Protein AF-A0A8D8RAW3-F1 (afdb_monomer_lite)

Sequence (127 aa):
MDSLYEELQLVRECLELTVSDKNLGAINKWEKVINQFTKKQILNLFRIISFVLSIPSSNCFVERIFSQMSLKWTDIRNRSSVDLIRSELLIMFNFEFNCQEFYNYVKTNKEILRTVESTSKYSFKTK

Organism: NCBI:txid428564

pLDDT: mean 86.94, std 9.17, range [44.38, 94.94]

Radius of gyration: 22.25 Å; chains: 1; bounding box: 62×33×53 Å

Foldseek 3Di:
DCLQVQLCVVLVVLLVVLVPDPVDDPVVSVVSSCVVDDCVSNVVVCVVVVVVVVDDPDCVVVVVLVVQLVVCPDPVNVPDDPVNSVVVSCCVPPPPDDPVRVVVVCVPDPVNVCVVVDPPVPPVPPD

Secondary structure (DSSP, 8-state):
--HHHHHHHHHHHHHHHHHH-TTS-HHHHHHHHHTTS-TTTTHHHHHHHHHHHHS-SSTHHHHHHHHHHHHHS-GGGTT--HHHHHHHHHHHHH----HHHHHHHHHH-HHHHHHHH-GGG-GGG--

Structure (mmCIF, N/CA/C/O backbone):
data_AF-A0A8D8RAW3-F1
#
_entry.id   AF-A0A8D8RAW3-F1
#
loop_
_atom_site.group_PDB
_atom_sit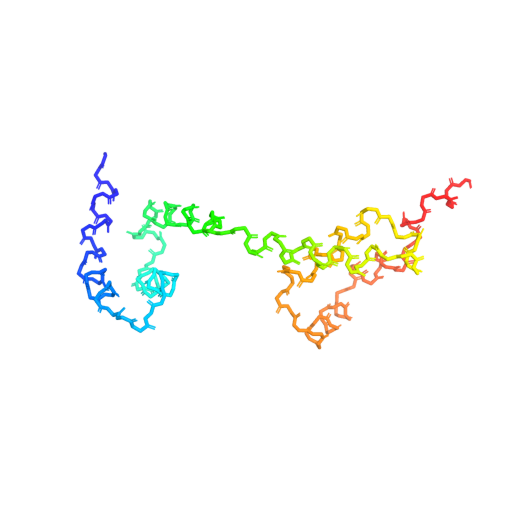e.id
_atom_site.type_symbol
_atom_site.label_atom_id
_atom_site.label_alt_id
_atom_site.label_comp_id
_atom_site.label_asym_id
_atom_site.label_entity_id
_atom_site.label_seq_id
_atom_site.pdbx_PDB_ins_code
_atom_site.Cartn_x
_atom_site.Cartn_y
_atom_site.Cartn_z
_atom_site.occupancy
_atom_site.B_iso_or_equiv
_atom_site.auth_seq_id
_atom_site.auth_comp_id
_atom_site.auth_asym_id
_atom_site.auth_atom_id
_atom_site.pdbx_PDB_model_num
ATOM 1 N N . MET A 1 1 ? -13.033 -16.929 22.405 1.00 52.56 1 MET A N 1
ATOM 2 C CA . MET A 1 1 ? -13.770 -16.763 21.131 1.00 52.56 1 MET A CA 1
ATOM 3 C C . MET A 1 1 ? -14.450 -15.388 21.083 1.00 52.56 1 MET A C 1
ATOM 5 O O . MET A 1 1 ? -14.965 -15.012 20.041 1.00 52.56 1 MET A O 1
ATOM 9 N N . ASP A 1 2 ? -14.354 -14.604 22.165 1.00 76.50 2 ASP A N 1
ATOM 10 C CA . ASP A 1 2 ? -15.144 -13.388 22.390 1.00 76.50 2 ASP A CA 1
ATOM 11 C C . ASP A 1 2 ? -14.507 -12.086 21.895 1.00 76.50 2 ASP A C 1
ATOM 13 O O . ASP A 1 2 ? -15.222 -11.122 21.653 1.00 76.50 2 ASP A O 1
ATOM 17 N N . SER A 1 3 ? -13.193 -12.046 21.644 1.00 87.88 3 SER A N 1
ATOM 18 C CA . SER A 1 3 ? -12.513 -10.787 21.302 1.00 87.88 3 SER A CA 1
ATOM 19 C C . SER A 1 3 ? -13.009 -10.164 19.994 1.00 87.88 3 SER A C 1
ATOM 21 O O . SER A 1 3 ? -13.200 -8.960 19.927 1.00 87.88 3 SER A O 1
ATOM 23 N N . LEU A 1 4 ? -13.275 -10.959 18.950 1.00 91.38 4 LEU A N 1
ATOM 24 C CA . LEU A 1 4 ? -13.825 -10.422 17.696 1.00 91.38 4 LEU A CA 1
ATOM 25 C C . LEU A 1 4 ? -15.271 -9.933 17.868 1.00 91.38 4 LEU A C 1
ATOM 27 O O . LEU A 1 4 ? -15.671 -8.963 17.233 1.00 91.38 4 LEU A O 1
ATOM 31 N N . TYR A 1 5 ? -16.055 -10.608 18.708 1.00 92.56 5 TYR A N 1
ATOM 32 C CA . TYR A 1 5 ? -17.434 -10.217 18.978 1.00 92.56 5 TYR A CA 1
ATOM 33 C C . TYR A 1 5 ? -17.493 -8.906 19.774 1.00 92.56 5 TYR A C 1
ATOM 35 O O . TYR A 1 5 ? -18.252 -8.009 19.419 1.00 92.56 5 TYR A O 1
ATOM 43 N N . GLU A 1 6 ? -16.638 -8.756 20.787 1.00 94.06 6 GLU A N 1
ATOM 44 C CA . GLU A 1 6 ? -16.460 -7.505 21.533 1.00 94.06 6 GLU A CA 1
ATOM 45 C C . GLU A 1 6 ? -16.010 -6.360 20.617 1.00 94.06 6 GLU A C 1
ATOM 47 O O . GLU A 1 6 ? -16.582 -5.271 20.659 1.00 94.06 6 GLU A O 1
ATOM 52 N N . GLU A 1 7 ? -15.039 -6.622 19.735 1.00 93.94 7 GLU A N 1
ATOM 53 C CA . GLU A 1 7 ? -14.596 -5.665 18.718 1.00 93.94 7 GLU A CA 1
ATOM 54 C C . GLU A 1 7 ? -15.752 -5.242 17.802 1.00 93.94 7 GLU A C 1
ATOM 56 O O . GLU A 1 7 ? -15.947 -4.052 17.572 1.00 93.94 7 GLU A O 1
ATOM 61 N N . LEU A 1 8 ? -16.555 -6.190 17.309 1.00 92.12 8 LEU A N 1
ATOM 62 C CA . LEU A 1 8 ? -17.720 -5.900 16.468 1.00 92.12 8 LEU A CA 1
ATOM 63 C C . LEU A 1 8 ? -18.778 -5.077 17.200 1.00 92.12 8 LEU A C 1
ATOM 65 O O . LEU A 1 8 ? -19.352 -4.160 16.616 1.00 92.12 8 LEU A O 1
ATOM 69 N N . GLN A 1 9 ? -19.026 -5.379 18.472 1.00 93.44 9 GLN A N 1
ATOM 70 C CA . GLN A 1 9 ? -19.976 -4.621 19.273 1.00 93.44 9 GLN A CA 1
ATOM 71 C C . GLN A 1 9 ? -19.485 -3.185 19.512 1.00 93.44 9 GLN A C 1
ATOM 73 O O . GLN A 1 9 ? -20.296 -2.262 19.496 1.00 93.44 9 GLN A O 1
ATOM 78 N N . LEU A 1 10 ? -18.170 -2.985 19.655 1.00 93.75 10 LEU A N 1
ATOM 79 C CA . LEU A 1 10 ? -17.547 -1.669 19.808 1.00 93.75 10 LEU A CA 1
ATOM 80 C C . LEU A 1 10 ? -17.716 -0.783 18.562 1.00 93.75 10 LEU A C 1
ATOM 82 O O . LEU A 1 10 ? -18.033 0.397 18.688 1.00 93.75 10 LEU A O 1
ATOM 86 N N . VAL A 1 11 ? -17.515 -1.329 17.358 1.00 93.81 11 VAL A N 1
ATOM 87 C CA . VAL A 1 11 ? -17.662 -0.562 16.099 1.00 93.81 11 VAL A CA 1
ATOM 88 C C . VAL A 1 11 ? -19.104 -0.445 15.603 1.00 93.81 11 VAL A C 1
ATOM 90 O O . VAL A 1 11 ? -19.354 0.345 14.693 1.00 93.81 11 VAL A O 1
ATOM 93 N N . ARG A 1 12 ? -20.049 -1.212 16.157 1.00 93.25 12 ARG A N 1
ATOM 94 C CA . ARG A 1 12 ? -21.399 -1.392 15.601 1.00 93.25 12 ARG A CA 1
ATOM 95 C C . ARG A 1 12 ? -22.129 -0.083 15.294 1.00 93.25 12 ARG A C 1
ATOM 97 O O . ARG A 1 12 ? -22.594 0.096 14.174 1.00 93.25 12 ARG A O 1
ATOM 104 N N . GLU A 1 13 ? -22.207 0.825 16.261 1.00 90.56 13 GLU A N 1
ATOM 105 C CA . GLU A 1 13 ? -22.942 2.089 16.113 1.00 90.56 13 GLU A CA 1
ATOM 106 C C . GLU A 1 13 ? -22.349 2.957 14.990 1.00 90.56 13 GLU A C 1
ATOM 108 O O . GLU A 1 13 ? -23.056 3.429 14.098 1.00 90.56 13 GLU A O 1
ATOM 113 N N . CYS A 1 14 ? -21.020 3.089 14.963 1.00 91.25 14 CYS A N 1
ATOM 114 C CA . CYS A 1 14 ? -20.316 3.806 13.902 1.00 91.25 14 CYS A CA 1
ATOM 115 C C . CYS A 1 14 ? -20.495 3.136 12.530 1.00 91.25 14 CYS A C 1
ATOM 117 O O . CYS A 1 14 ? -20.668 3.818 11.511 1.00 91.25 14 CYS A O 1
ATOM 119 N N . LEU A 1 15 ? -20.470 1.803 12.493 1.00 91.56 15 LEU A N 1
ATOM 120 C CA . LEU A 1 15 ? -20.657 1.034 11.271 1.00 91.56 15 LEU A CA 1
ATOM 121 C C . LEU A 1 15 ? -22.061 1.256 10.693 1.00 91.56 15 LEU A C 1
ATOM 123 O O . LEU A 1 15 ? -22.177 1.537 9.503 1.00 91.56 15 LEU A O 1
ATOM 127 N N . GLU A 1 16 ? -23.112 1.201 11.514 1.00 91.19 16 GLU A N 1
ATOM 128 C CA . GLU A 1 16 ? -24.504 1.427 11.092 1.00 91.19 16 GLU A CA 1
ATOM 129 C C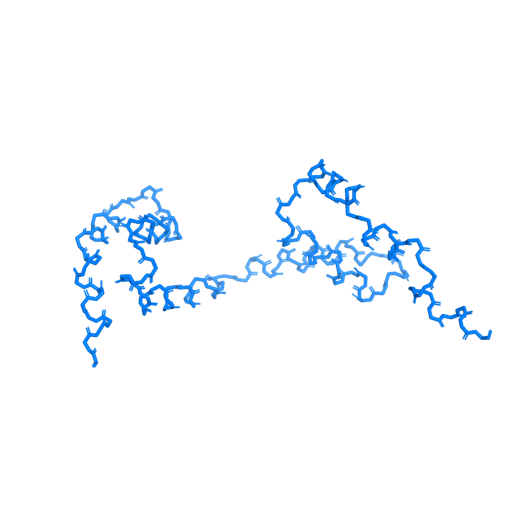 . GLU A 1 16 ? -24.702 2.837 10.498 1.00 91.19 16 GLU A C 1
ATOM 131 O O . GLU A 1 16 ? -25.293 2.995 9.419 1.00 91.19 16 GLU A O 1
ATOM 136 N N . LEU A 1 17 ? -24.118 3.860 11.133 1.00 90.31 17 LEU A N 1
ATOM 137 C CA . LEU A 1 17 ? -24.121 5.235 10.621 1.00 90.31 17 LEU A CA 1
ATOM 138 C C . LEU A 1 17 ? -23.370 5.354 9.286 1.00 90.31 17 LEU A C 1
ATOM 140 O O . LEU A 1 17 ? -23.841 5.999 8.349 1.00 90.31 17 LEU A O 1
ATOM 144 N N . THR A 1 18 ? -22.207 4.711 9.176 1.00 91.06 18 THR A N 1
ATOM 145 C CA . THR A 1 18 ? -21.334 4.819 7.997 1.00 91.06 18 THR A CA 1
ATOM 146 C C . THR A 1 18 ? -21.864 4.024 6.801 1.00 91.06 18 THR A C 1
ATOM 148 O O . THR A 1 18 ? -21.724 4.455 5.655 1.00 91.06 18 THR A O 1
ATOM 151 N N . VAL A 1 19 ? -22.517 2.882 7.031 1.00 90.06 19 VAL A N 1
ATOM 152 C CA . VAL A 1 19 ? -23.153 2.079 5.973 1.00 90.06 19 VAL A CA 1
ATOM 153 C C . VAL A 1 19 ? -24.278 2.860 5.295 1.00 90.06 19 VAL A C 1
ATOM 155 O O . VAL A 1 19 ? -24.397 2.792 4.067 1.00 90.06 19 VAL A O 1
ATOM 158 N N . SER A 1 20 ? -25.028 3.646 6.070 1.00 88.50 20 SER A N 1
ATOM 159 C CA . SER A 1 20 ? -26.150 4.466 5.601 1.00 88.50 20 SER A CA 1
ATOM 160 C C . SER A 1 20 ? -25.728 5.641 4.706 1.00 88.50 20 SER A C 1
ATOM 162 O O . SER A 1 20 ? -26.540 6.153 3.934 1.00 88.50 20 SER A O 1
ATOM 164 N N . ASP A 1 21 ? -24.455 6.045 4.753 1.00 90.19 21 ASP A N 1
ATOM 165 C CA . ASP A 1 21 ? -23.908 7.105 3.907 1.00 90.19 21 ASP A CA 1
ATOM 166 C C . ASP A 1 21 ? -23.767 6.625 2.451 1.00 90.19 21 ASP A C 1
ATOM 168 O O . ASP A 1 21 ? -22.910 5.804 2.117 1.00 90.19 21 ASP A O 1
ATOM 172 N N . LYS A 1 22 ? -24.629 7.115 1.555 1.00 88.44 22 LYS A N 1
ATOM 173 C CA . LYS A 1 22 ? -24.613 6.738 0.130 1.00 88.44 22 LYS A CA 1
ATOM 174 C C . LYS A 1 22 ? -23.508 7.429 -0.671 1.00 88.44 22 LYS A C 1
ATOM 176 O O . LYS A 1 22 ? -23.247 7.013 -1.794 1.00 88.44 22 LYS A O 1
ATOM 181 N N . ASN A 1 23 ? -22.859 8.448 -0.109 1.00 90.31 23 ASN A N 1
ATOM 182 C CA . ASN A 1 23 ? -21.847 9.229 -0.817 1.00 90.31 23 ASN A CA 1
ATOM 183 C C . ASN A 1 23 ? -20.454 8.584 -0.760 1.00 90.31 23 ASN A C 1
ATOM 185 O O . ASN A 1 23 ? -19.556 9.003 -1.487 1.00 90.31 23 ASN A O 1
ATOM 189 N N . LEU A 1 24 ? -20.259 7.570 0.091 1.00 89.50 24 LEU A N 1
ATOM 190 C CA . LEU A 1 24 ? -18.970 6.910 0.288 1.00 89.50 24 LEU A CA 1
ATOM 191 C C . LEU A 1 24 ? -18.916 5.528 -0.372 1.00 89.50 24 LEU A C 1
ATOM 193 O O . LEU A 1 24 ? -19.816 4.699 -0.219 1.00 89.50 24 LEU A O 1
ATOM 197 N N . GLY A 1 25 ? -17.801 5.250 -1.050 1.00 88.88 25 GLY A N 1
ATOM 198 C CA . GLY A 1 25 ? -17.450 3.903 -1.498 1.00 88.88 25 GLY A CA 1
ATOM 199 C C . GLY A 1 25 ? -17.091 2.980 -0.326 1.00 88.88 25 GLY A C 1
ATOM 200 O O . GLY A 1 25 ? -16.781 3.437 0.773 1.00 88.88 25 GLY A O 1
ATOM 201 N N . ALA A 1 26 ? -17.101 1.664 -0.558 1.00 88.00 26 ALA A N 1
ATOM 202 C CA . ALA A 1 26 ? -16.858 0.663 0.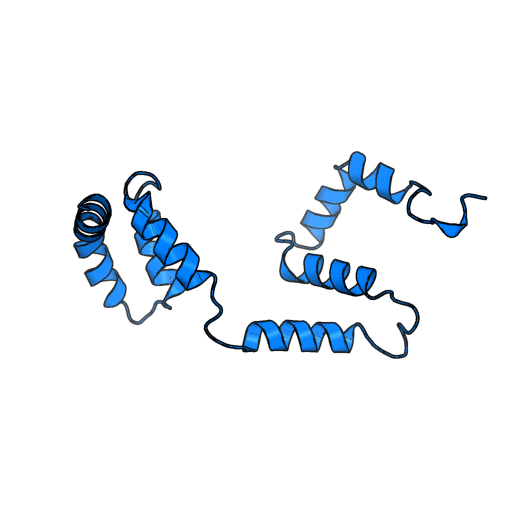489 1.00 88.00 26 ALA A CA 1
ATOM 203 C C . ALA A 1 26 ? -15.505 0.837 1.211 1.00 88.00 26 ALA A C 1
ATOM 205 O O . ALA A 1 26 ? -15.440 0.680 2.427 1.00 88.00 26 ALA A O 1
ATOM 206 N N . ILE A 1 27 ? -14.444 1.201 0.480 1.00 89.12 27 ILE A N 1
ATOM 207 C CA . ILE A 1 27 ? -13.105 1.429 1.050 1.00 89.12 27 ILE A CA 1
ATOM 208 C C . ILE A 1 27 ? -13.127 2.635 1.995 1.00 89.12 27 ILE A C 1
ATOM 210 O O . ILE A 1 27 ? -12.752 2.508 3.155 1.00 89.12 27 ILE A O 1
ATOM 214 N N . ASN A 1 28 ? -13.649 3.775 1.536 1.00 91.12 28 ASN A N 1
ATOM 215 C CA . ASN A 1 28 ? -13.737 5.001 2.333 1.00 91.1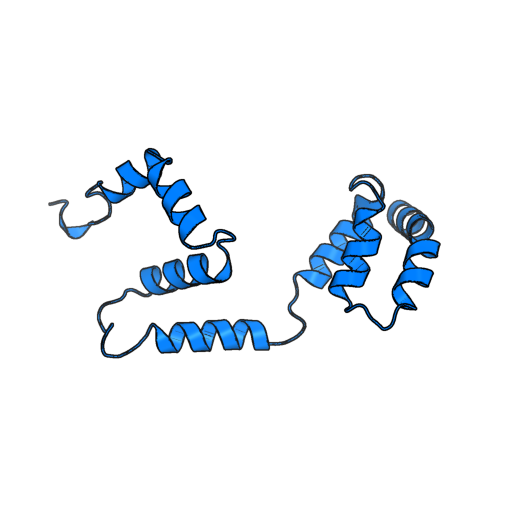2 28 ASN A CA 1
ATOM 216 C C . ASN A 1 28 ? -14.628 4.829 3.574 1.00 91.12 28 ASN A C 1
ATOM 218 O O . ASN A 1 28 ? -14.370 5.433 4.612 1.00 91.12 28 ASN A O 1
ATOM 222 N N . LYS A 1 29 ? -15.664 3.983 3.492 1.00 93.06 29 LYS A N 1
ATOM 223 C CA . LYS A 1 29 ? -16.479 3.606 4.656 1.00 93.06 29 LYS A CA 1
ATOM 224 C C . LYS A 1 29 ? -15.645 2.880 5.708 1.00 93.06 29 LYS A C 1
ATOM 226 O O . LYS A 1 29 ? -15.661 3.274 6.870 1.00 93.06 29 LYS A O 1
ATOM 231 N N . TRP A 1 30 ? -14.895 1.855 5.309 1.00 92.56 30 TRP A N 1
ATOM 232 C CA . TRP A 1 30 ? -14.036 1.116 6.236 1.00 92.56 30 TRP A CA 1
ATOM 233 C C . TRP A 1 30 ? -12.905 1.969 6.798 1.00 92.56 30 TRP A C 1
ATOM 235 O O . TRP A 1 30 ? -12.640 1.896 7.993 1.00 92.56 30 TRP A O 1
ATOM 245 N N . GLU A 1 31 ? -12.293 2.821 5.980 1.00 91.31 31 GLU A N 1
ATOM 246 C CA . GLU A 1 31 ? -11.294 3.793 6.423 1.00 91.31 31 GLU A CA 1
ATOM 247 C C . GLU A 1 31 ? -11.861 4.724 7.507 1.00 91.31 31 GLU A C 1
ATOM 249 O O . GLU A 1 31 ? -11.261 4.880 8.571 1.00 91.31 31 GLU A O 1
ATOM 254 N N . LYS A 1 32 ? -13.062 5.274 7.288 1.00 92.62 32 LYS A N 1
ATOM 255 C CA . LYS A 1 32 ? -13.749 6.141 8.255 1.00 92.62 32 LYS A CA 1
ATOM 256 C C . LYS A 1 32 ? -14.049 5.432 9.577 1.00 92.62 32 LYS A C 1
ATOM 258 O O . LYS A 1 32 ? -13.917 6.059 10.624 1.00 92.62 32 LYS A O 1
ATOM 263 N N . VAL A 1 33 ? -14.443 4.157 9.540 1.00 93.00 33 VAL A N 1
ATOM 264 C CA . VAL A 1 33 ? -14.685 3.353 10.750 1.00 93.00 33 VAL A CA 1
ATOM 265 C C . VAL A 1 33 ? -13.368 3.062 11.469 1.00 93.00 33 VAL A C 1
ATOM 267 O O . VAL A 1 33 ? -13.252 3.330 12.659 1.00 93.00 33 VAL A O 1
ATOM 270 N N . ILE A 1 34 ? -12.355 2.559 10.758 1.00 92.12 34 ILE A N 1
ATOM 271 C CA . ILE A 1 34 ? -11.065 2.151 11.336 1.00 92.12 34 ILE A CA 1
ATOM 272 C C . ILE A 1 34 ? -10.347 3.331 11.996 1.00 92.12 34 ILE A C 1
ATOM 274 O O . ILE A 1 34 ? -9.812 3.176 13.091 1.00 92.12 34 ILE A O 1
ATOM 278 N N . ASN A 1 35 ? -10.374 4.512 11.375 1.00 91.88 35 ASN A N 1
ATOM 279 C CA . ASN A 1 35 ? -9.672 5.698 11.874 1.00 91.88 35 ASN A CA 1
ATOM 280 C C . ASN A 1 35 ? -10.234 6.255 13.194 1.00 91.88 35 ASN A C 1
ATOM 282 O O . ASN A 1 35 ? -9.606 7.119 13.802 1.00 91.88 35 ASN A O 1
ATOM 286 N N . GLN A 1 36 ? -11.390 5.775 13.659 1.00 92.56 36 GLN A N 1
ATOM 287 C CA . GLN A 1 36 ? -11.968 6.177 14.947 1.00 92.56 36 GLN A CA 1
ATOM 288 C C . GLN A 1 36 ? -11.440 5.366 16.133 1.00 92.56 36 GLN A C 1
ATOM 290 O O . GLN A 1 36 ? -11.649 5.754 17.281 1.00 92.56 36 GLN A O 1
ATOM 295 N N . PHE A 1 37 ? -10.751 4.254 15.875 1.00 93.12 37 PHE A N 1
ATOM 296 C CA . PHE A 1 37 ? -10.293 3.336 16.911 1.00 93.12 37 PHE A CA 1
ATOM 297 C C . PHE A 1 37 ? -8.789 3.115 16.812 1.00 93.12 37 PHE A C 1
ATOM 299 O O . PHE A 1 37 ? -8.172 3.184 15.750 1.00 93.12 37 PHE A O 1
ATOM 306 N N . THR A 1 38 ? -8.167 2.794 17.940 1.00 92.38 38 THR A N 1
ATOM 307 C CA . THR A 1 38 ? -6.770 2.362 17.924 1.00 92.38 38 THR A CA 1
ATOM 308 C C . THR A 1 38 ? -6.664 0.938 17.381 1.00 92.38 38 THR A C 1
ATOM 310 O O . THR A 1 38 ? -7.509 0.084 17.645 1.00 92.38 38 THR A O 1
ATOM 313 N N . LYS A 1 39 ? -5.558 0.619 16.696 1.00 87.81 39 LYS A N 1
ATOM 314 C CA . LYS A 1 39 ? -5.302 -0.727 16.146 1.00 87.81 39 LYS A CA 1
ATOM 315 C C . LYS A 1 39 ? -5.391 -1.854 17.187 1.00 87.81 39 LYS A C 1
ATOM 317 O O . LYS A 1 39 ? -5.666 -2.993 16.828 1.00 87.81 39 LYS A O 1
ATOM 322 N N . LYS A 1 40 ? -5.147 -1.554 18.470 1.00 91.00 40 LYS A N 1
ATOM 323 C CA . LYS A 1 40 ? -5.285 -2.524 19.569 1.00 91.00 40 LYS A CA 1
ATOM 324 C C . LYS A 1 40 ? -6.748 -2.839 19.891 1.00 91.00 40 LYS A C 1
ATOM 326 O O . LYS A 1 40 ? -7.035 -3.980 20.220 1.00 91.00 40 LYS A O 1
ATOM 331 N N . GLN A 1 41 ? -7.640 -1.851 19.790 1.00 92.69 41 GLN A N 1
ATOM 332 C CA . GLN A 1 41 ? -9.065 -1.995 20.109 1.00 92.69 41 GLN A CA 1
ATOM 333 C C . GLN A 1 41 ? -9.841 -2.808 19.080 1.00 92.69 41 GLN A C 1
ATOM 335 O O . GLN A 1 41 ? -10.897 -3.308 19.424 1.00 92.69 41 GLN A O 1
ATOM 340 N N . ILE A 1 42 ? -9.351 -2.901 17.843 1.00 93.88 42 ILE A N 1
ATOM 341 C CA . ILE A 1 42 ? -10.027 -3.574 16.723 1.00 93.88 42 ILE A CA 1
ATOM 342 C C . ILE A 1 42 ? -9.072 -4.523 15.989 1.00 93.88 42 ILE A C 1
ATOM 344 O O . ILE A 1 42 ? -9.086 -4.608 14.765 1.00 93.88 42 ILE A O 1
ATOM 348 N N . LEU A 1 43 ? -8.153 -5.174 16.707 1.00 94.94 43 LEU A N 1
ATOM 349 C CA . LEU A 1 43 ? -7.041 -5.902 16.089 1.00 94.94 43 LEU A CA 1
ATOM 350 C C . LEU A 1 43 ? -7.509 -7.034 15.164 1.00 94.94 43 LEU A C 1
ATOM 352 O O . LEU A 1 43 ? -6.958 -7.197 14.071 1.00 94.94 43 LEU A O 1
ATOM 356 N N . ASN A 1 44 ? -8.479 -7.838 15.599 1.00 94.94 44 ASN A N 1
ATOM 357 C CA . ASN A 1 44 ? -8.962 -8.981 14.829 1.00 94.94 44 ASN A CA 1
ATOM 358 C C . ASN A 1 44 ? -9.810 -8.518 13.644 1.00 94.94 44 ASN A C 1
ATOM 360 O O . ASN A 1 44 ? -9.600 -8.971 12.518 1.00 94.94 44 ASN A O 1
ATOM 364 N N . LEU A 1 45 ? -10.697 -7.557 13.878 1.00 93.81 45 LEU A N 1
ATOM 365 C CA . LEU A 1 45 ? -11.521 -6.940 12.853 1.00 93.81 45 LEU A CA 1
ATOM 366 C C . LEU A 1 45 ? -10.659 -6.257 11.782 1.00 93.81 45 LEU A C 1
ATOM 368 O O . LEU A 1 45 ? -10.845 -6.496 10.591 1.00 93.81 45 LEU A O 1
ATOM 372 N N . PHE A 1 46 ? -9.659 -5.476 12.195 1.00 93.88 46 PHE A N 1
ATOM 373 C CA . PHE A 1 46 ? -8.714 -4.818 11.296 1.00 93.88 46 PHE A CA 1
ATOM 374 C C . PHE A 1 46 ? -7.979 -5.830 10.414 1.00 93.88 46 PHE A C 1
ATOM 376 O O . PHE A 1 46 ? -7.827 -5.592 9.218 1.00 93.88 46 PHE A O 1
ATOM 383 N N . ARG A 1 47 ? -7.546 -6.973 10.965 1.00 94.31 47 ARG A N 1
ATOM 384 C CA . ARG A 1 47 ? -6.901 -8.043 10.182 1.00 94.31 47 ARG A CA 1
ATOM 385 C C . ARG A 1 47 ? -7.835 -8.616 9.118 1.00 94.31 47 ARG A C 1
ATOM 387 O O . ARG A 1 47 ? -7.409 -8.764 7.976 1.00 94.31 47 ARG A O 1
ATOM 394 N N . ILE A 1 48 ? -9.087 -8.904 9.476 1.00 94.19 48 ILE A N 1
ATOM 395 C CA . ILE A 1 48 ? -10.083 -9.452 8.544 1.00 94.19 48 ILE A CA 1
ATOM 396 C C . ILE A 1 48 ? -10.384 -8.443 7.437 1.00 94.19 48 ILE A C 1
ATOM 398 O O . ILE A 1 48 ? -10.312 -8.790 6.261 1.00 94.19 48 ILE A O 1
ATOM 402 N N . ILE A 1 49 ? -10.663 -7.186 7.792 1.00 92.25 49 ILE A N 1
ATOM 403 C CA . ILE A 1 49 ? -10.952 -6.136 6.808 1.00 92.25 49 ILE A CA 1
ATOM 404 C C . ILE A 1 49 ? -9.740 -5.909 5.905 1.00 92.25 49 ILE A C 1
ATOM 406 O O . ILE A 1 49 ? -9.899 -5.861 4.692 1.00 92.25 49 ILE A O 1
ATOM 410 N N . SER A 1 50 ? -8.528 -5.832 6.465 1.00 91.81 50 SER A N 1
ATOM 411 C CA . SER A 1 50 ? -7.301 -5.666 5.673 1.00 91.81 50 SER A CA 1
ATOM 412 C C . SER A 1 50 ? -7.124 -6.804 4.672 1.00 91.81 50 SER A C 1
ATOM 414 O O . SER A 1 50 ? -6.769 -6.562 3.523 1.00 91.81 50 SER A O 1
ATOM 416 N N . PHE A 1 51 ? -7.405 -8.041 5.088 1.00 93.69 51 PHE A N 1
ATOM 417 C CA . PHE A 1 51 ? -7.357 -9.196 4.202 1.00 93.69 51 PHE A CA 1
ATOM 418 C C . PHE A 1 51 ? -8.397 -9.089 3.082 1.00 93.69 51 PHE A C 1
ATOM 420 O O . PHE A 1 51 ? -8.038 -9.189 1.913 1.00 93.69 51 PHE A O 1
ATOM 427 N N . VAL A 1 52 ? -9.659 -8.810 3.415 1.00 91.81 52 VAL A N 1
ATOM 428 C CA . VAL A 1 52 ? -10.734 -8.667 2.420 1.00 91.81 52 VAL A CA 1
ATOM 429 C C . VAL A 1 52 ? -10.434 -7.533 1.436 1.00 91.81 52 VAL A C 1
ATOM 431 O O . VAL A 1 52 ? -10.590 -7.718 0.235 1.00 91.81 52 VAL A O 1
ATOM 434 N N . LEU A 1 53 ? -9.953 -6.384 1.918 1.00 88.50 53 LEU A N 1
ATOM 435 C CA . LEU A 1 53 ? -9.618 -5.230 1.076 1.00 88.50 53 LEU A CA 1
ATOM 436 C C . LEU A 1 53 ? -8.338 -5.423 0.251 1.00 88.50 53 LEU A C 1
ATOM 438 O O . LEU A 1 53 ? -8.154 -4.731 -0.747 1.00 88.50 53 LEU A O 1
ATOM 442 N N . SER A 1 54 ? -7.464 -6.358 0.633 1.00 89.06 54 SER A N 1
ATOM 443 C CA . SER A 1 54 ? -6.293 -6.729 -0.172 1.00 89.06 54 SER A CA 1
ATOM 444 C C . SER A 1 54 ? -6.655 -7.560 -1.406 1.00 89.06 54 SER A C 1
ATOM 446 O O . SER A 1 54 ? -5.842 -7.691 -2.322 1.00 89.06 54 SER A O 1
ATOM 448 N N . ILE A 1 55 ? -7.875 -8.106 -1.449 1.00 88.31 55 ILE A N 1
ATOM 449 C CA . ILE A 1 55 ? -8.382 -8.861 -2.588 1.00 88.31 55 ILE A CA 1
ATOM 450 C C . ILE A 1 55 ? -9.042 -7.866 -3.551 1.00 88.31 55 ILE A C 1
ATOM 452 O O . ILE A 1 55 ? -10.051 -7.246 -3.203 1.00 88.31 55 ILE A O 1
ATOM 456 N N . PRO A 1 56 ? -8.511 -7.691 -4.771 1.00 81.88 56 PRO A N 1
ATOM 457 C CA . PRO A 1 56 ? -9.123 -6.801 -5.744 1.00 81.88 56 PRO A CA 1
ATOM 458 C C . PRO A 1 56 ? -10.515 -7.317 -6.125 1.00 81.88 56 PRO A C 1
ATOM 460 O O . PRO A 1 56 ? -10.693 -8.482 -6.471 1.00 81.88 56 PRO A O 1
ATOM 463 N N . SER A 1 57 ? -11.511 -6.431 -6.098 1.00 82.44 57 SER A N 1
ATOM 464 C CA . SER A 1 57 ? -12.900 -6.762 -6.451 1.00 82.44 57 SER A CA 1
ATOM 465 C C . SER A 1 57 ? -13.125 -6.953 -7.955 1.00 82.44 57 SER A C 1
ATOM 467 O O . SER A 1 57 ? -14.183 -7.422 -8.368 1.00 82.44 57 SER A O 1
ATOM 469 N N . SER A 1 58 ? -12.154 -6.564 -8.785 1.00 86.62 58 SER A N 1
ATOM 470 C CA . SER A 1 58 ? -12.208 -6.701 -10.238 1.00 86.62 58 SER A CA 1
ATOM 471 C C . SER A 1 58 ? -10.815 -6.874 -10.833 1.00 86.62 58 SER A C 1
ATOM 473 O O . SER A 1 58 ? -9.812 -6.435 -10.266 1.00 86.62 58 SER A O 1
ATOM 475 N N . ASN A 1 59 ? -10.768 -7.432 -12.041 1.00 88.94 59 ASN A N 1
ATOM 476 C CA . ASN A 1 59 ? -9.531 -7.575 -12.804 1.00 88.94 59 ASN A CA 1
ATOM 477 C C . ASN A 1 59 ? -9.027 -6.251 -13.398 1.00 88.94 59 ASN A C 1
ATOM 479 O O . ASN A 1 59 ? -7.911 -6.214 -13.903 1.00 88.94 59 ASN A O 1
ATOM 483 N N . CYS A 1 60 ? -9.785 -5.152 -13.296 1.00 88.50 60 CYS A N 1
ATOM 484 C CA . CYS A 1 60 ? -9.445 -3.864 -13.911 1.00 88.50 60 CYS A CA 1
ATOM 485 C C . CYS A 1 60 ? -8.047 -3.356 -13.507 1.00 88.50 60 CYS A C 1
ATOM 487 O O . CYS A 1 60 ? -7.308 -2.815 -14.331 1.00 88.50 60 CYS A O 1
ATOM 489 N N . PHE A 1 61 ? -7.648 -3.556 -12.246 1.00 87.00 61 PHE A N 1
ATOM 490 C CA . PHE A 1 61 ? -6.311 -3.169 -11.787 1.00 87.00 61 PHE A CA 1
ATOM 491 C C . PHE A 1 61 ? -5.208 -3.990 -12.469 1.00 87.00 61 PHE A C 1
ATOM 493 O O . PHE A 1 61 ? -4.220 -3.435 -12.946 1.00 87.00 61 PHE A O 1
ATOM 500 N N . VAL A 1 62 ? -5.405 -5.304 -12.576 1.00 89.31 62 VAL A N 1
ATOM 501 C CA . VAL A 1 62 ? -4.462 -6.216 -13.237 1.00 89.31 62 VAL A CA 1
ATOM 502 C C . VAL A 1 62 ? -4.406 -5.940 -14.743 1.00 89.31 62 VAL A C 1
ATOM 504 O O . VAL A 1 62 ? -3.323 -5.856 -15.314 1.00 89.31 62 VAL A O 1
ATOM 507 N N . GLU A 1 63 ? -5.549 -5.694 -15.383 1.00 93.19 63 GLU A N 1
ATOM 508 C CA . GLU A 1 63 ? -5.632 -5.303 -16.795 1.00 93.19 63 GLU A CA 1
ATOM 509 C C . GLU A 1 63 ? -4.901 -3.988 -17.075 1.00 93.19 63 GLU A C 1
ATOM 511 O O . GLU A 1 63 ? -4.223 -3.853 -18.097 1.00 93.19 63 GLU A O 1
ATOM 516 N N . ARG A 1 64 ? -4.965 -3.023 -16.150 1.00 91.94 64 ARG A N 1
ATOM 517 C CA . ARG A 1 64 ? -4.179 -1.788 -16.241 1.00 91.94 64 ARG A CA 1
ATOM 518 C C . ARG A 1 64 ? -2.681 -2.077 -16.188 1.00 91.94 64 ARG A C 1
ATOM 520 O O . ARG A 1 64 ? -1.939 -1.507 -16.988 1.00 91.94 64 ARG A O 1
ATOM 527 N N . ILE A 1 65 ? -2.236 -2.965 -15.295 1.00 91.12 65 ILE A N 1
ATOM 528 C CA . ILE A 1 65 ? -0.832 -3.400 -15.235 1.00 91.12 65 ILE A CA 1
ATOM 529 C C . ILE A 1 65 ? -0.426 -4.057 -16.558 1.00 91.12 65 ILE A C 1
ATOM 531 O O . ILE A 1 65 ? 0.604 -3.687 -17.115 1.00 91.12 65 ILE A O 1
ATOM 535 N N . PHE A 1 66 ? -1.238 -4.963 -17.110 1.00 90.75 66 PHE A N 1
ATOM 536 C CA . PHE A 1 66 ? -0.949 -5.617 -18.392 1.00 90.75 66 PHE A CA 1
ATOM 537 C C . PHE A 1 66 ? -0.936 -4.651 -19.575 1.00 90.75 66 PHE A C 1
ATOM 539 O O . PHE A 1 66 ? -0.086 -4.769 -20.458 1.00 90.75 66 PHE A O 1
ATOM 546 N N . SER A 1 67 ? -1.813 -3.652 -19.569 1.00 91.88 67 SER A N 1
ATOM 547 C CA . SER A 1 67 ? -1.813 -2.594 -20.580 1.00 91.88 67 SER A CA 1
ATOM 548 C C . SER A 1 67 ? -0.510 -1.791 -20.521 1.00 91.88 67 SER A C 1
ATOM 550 O O . SER A 1 67 ? 0.149 -1.603 -21.540 1.00 91.88 67 SER A O 1
ATOM 552 N N . GLN A 1 68 ? -0.077 -1.382 -19.321 1.00 90.88 68 GLN A N 1
ATOM 553 C CA . GLN A 1 68 ? 1.201 -0.683 -19.139 1.00 90.88 68 GLN A CA 1
ATOM 554 C C . GLN A 1 68 ? 2.405 -1.562 -19.481 1.00 90.88 68 GLN A C 1
ATOM 556 O O . GLN A 1 68 ? 3.364 -1.086 -20.087 1.00 90.88 68 GLN A O 1
ATOM 561 N N . MET A 1 69 ? 2.353 -2.847 -19.133 1.00 90.06 69 MET A N 1
ATOM 562 C CA . MET A 1 69 ? 3.377 -3.817 -19.501 1.00 90.06 69 MET A CA 1
ATOM 563 C C . MET A 1 69 ? 3.505 -3.915 -21.022 1.00 90.06 69 MET A C 1
ATOM 565 O O . MET A 1 69 ? 4.612 -3.798 -21.535 1.00 90.06 69 MET A O 1
ATOM 569 N N . SER A 1 70 ? 2.384 -4.032 -21.738 1.00 87.75 70 SER A N 1
ATOM 570 C CA . SER A 1 70 ? 2.350 -4.120 -23.205 1.00 87.75 70 SER A CA 1
ATOM 571 C C . SER A 1 70 ? 2.883 -2.848 -23.872 1.00 87.75 70 SER A C 1
ATOM 573 O O . SER A 1 70 ? 3.654 -2.927 -24.821 1.00 87.75 70 SER A O 1
ATOM 575 N N . LEU A 1 71 ? 2.556 -1.665 -23.337 1.00 86.44 71 LEU A N 1
ATOM 576 C CA . LEU A 1 71 ? 3.096 -0.388 -23.827 1.00 86.44 71 LEU A CA 1
ATOM 577 C C . LEU A 1 71 ? 4.614 -0.267 -23.632 1.00 86.44 71 LEU A C 1
ATOM 579 O O . LEU A 1 71 ? 5.311 0.332 -24.452 1.00 86.44 71 LEU A O 1
ATOM 583 N N . LYS A 1 72 ? 5.143 -0.805 -22.530 1.00 83.88 72 LYS A N 1
ATOM 584 C CA . LYS A 1 72 ? 6.587 -0.794 -22.258 1.00 83.88 72 LYS A CA 1
ATOM 585 C C . LYS A 1 72 ? 7.321 -1.892 -23.032 1.00 83.88 72 LYS A C 1
ATOM 587 O O . LYS A 1 72 ? 8.488 -1.706 -23.363 1.00 83.88 72 LYS A O 1
ATOM 592 N N . TRP A 1 73 ? 6.641 -2.985 -23.357 1.00 80.25 73 TRP A N 1
ATOM 593 C CA . TRP A 1 73 ? 7.145 -4.105 -24.149 1.00 80.25 73 TRP A CA 1
ATOM 594 C C . TRP A 1 73 ? 6.886 -3.886 -25.649 1.00 80.25 73 TRP A C 1
ATOM 596 O O . TRP A 1 73 ? 6.174 -4.646 -26.297 1.00 80.25 73 TRP A O 1
ATOM 606 N N . THR A 1 74 ? 7.430 -2.799 -26.198 1.00 75.44 74 THR A N 1
ATOM 607 C CA . THR A 1 74 ? 7.319 -2.463 -27.628 1.00 75.44 74 THR A CA 1
ATOM 608 C C . THR A 1 74 ? 8.573 -2.855 -28.399 1.00 75.44 74 THR A C 1
ATOM 610 O O . THR A 1 74 ? 9.668 -2.871 -27.834 1.00 75.44 74 THR A O 1
ATOM 613 N N . ASP A 1 75 ? 8.439 -3.057 -29.715 1.00 64.06 75 ASP A N 1
ATOM 614 C CA . ASP A 1 75 ? 9.558 -3.404 -30.606 1.00 64.06 75 ASP A CA 1
ATOM 615 C C . ASP A 1 75 ? 10.693 -2.360 -30.615 1.00 64.06 75 ASP A C 1
ATOM 617 O O . ASP A 1 75 ? 11.850 -2.642 -30.924 1.00 64.06 75 ASP A O 1
ATOM 621 N N . ILE A 1 76 ? 10.394 -1.124 -30.220 1.00 69.06 76 ILE A N 1
ATOM 622 C CA . ILE A 1 76 ? 11.395 -0.060 -30.082 1.00 69.06 76 ILE A CA 1
ATOM 623 C C . ILE A 1 76 ? 12.246 -0.275 -28.816 1.00 69.06 76 ILE A C 1
ATOM 625 O O . ILE A 1 76 ? 13.435 0.043 -28.799 1.00 69.06 76 ILE A O 1
ATOM 629 N N . ARG A 1 77 ? 11.669 -0.871 -27.762 1.00 70.44 77 ARG A N 1
ATOM 630 C CA . ARG A 1 77 ? 12.347 -1.241 -26.506 1.00 70.44 77 ARG A CA 1
ATOM 631 C C . ARG A 1 77 ? 12.816 -2.707 -26.508 1.00 70.44 77 ARG A C 1
ATOM 633 O O . ARG A 1 77 ? 13.010 -3.275 -25.435 1.00 70.44 77 ARG A O 1
ATOM 640 N N . ASN A 1 78 ? 13.093 -3.286 -27.686 1.00 62.00 78 ASN A N 1
ATOM 641 C CA . ASN A 1 78 ? 13.440 -4.699 -27.961 1.00 62.00 78 ASN A CA 1
ATOM 642 C C . ASN A 1 78 ? 14.654 -5.311 -27.215 1.00 62.00 78 ASN A C 1
ATOM 644 O O . ASN A 1 78 ? 15.111 -6.404 -27.544 1.00 62.00 78 ASN A O 1
ATOM 648 N N . ARG A 1 79 ? 15.211 -4.629 -26.211 1.00 67.44 79 ARG A N 1
ATOM 649 C CA . ARG A 1 79 ? 16.315 -5.109 -25.363 1.00 67.44 79 ARG A CA 1
ATOM 650 C C . ARG A 1 79 ? 16.058 -4.956 -23.864 1.00 67.44 79 ARG A C 1
ATOM 652 O O . ARG A 1 79 ? 16.974 -5.170 -23.071 1.00 67.44 79 ARG A O 1
ATOM 659 N N . SER A 1 80 ? 14.857 -4.561 -23.448 1.00 77.25 80 SER A N 1
ATOM 660 C CA . SER A 1 80 ? 14.526 -4.523 -22.025 1.00 77.25 80 SER A CA 1
ATOM 661 C C . SER A 1 80 ? 14.363 -5.945 -21.489 1.00 77.25 80 SER A C 1
ATOM 663 O O . SER A 1 80 ? 13.582 -6.732 -22.015 1.00 77.25 80 SER A O 1
ATOM 665 N N . SER A 1 81 ? 15.111 -6.286 -20.437 1.00 84.75 81 SER A N 1
ATOM 666 C CA . SER A 1 81 ? 14.922 -7.561 -19.746 1.00 84.75 81 SER A CA 1
ATOM 667 C C . SER A 1 81 ? 13.570 -7.589 -19.030 1.00 84.75 81 SER A C 1
ATOM 669 O O . SER A 1 81 ? 13.029 -6.549 -18.642 1.00 84.75 81 SER A O 1
ATOM 671 N N . VAL A 1 82 ? 13.043 -8.794 -18.800 1.00 86.12 82 VAL A N 1
ATOM 672 C CA . VAL A 1 82 ? 11.825 -8.995 -17.996 1.00 86.12 82 VAL A CA 1
ATOM 673 C C . VAL A 1 82 ? 11.978 -8.355 -16.613 1.00 86.12 82 VAL A C 1
ATOM 675 O O . VAL A 1 82 ? 11.063 -7.676 -16.151 1.00 86.12 82 VAL A O 1
ATOM 678 N N . ASP A 1 83 ? 13.154 -8.483 -15.994 1.00 87.25 83 ASP A N 1
ATOM 679 C CA . ASP A 1 83 ? 13.448 -7.896 -14.682 1.00 87.25 83 ASP A CA 1
ATOM 680 C C . ASP A 1 83 ? 13.404 -6.366 -14.687 1.00 87.25 83 ASP A C 1
ATOM 682 O O . ASP A 1 83 ? 12.913 -5.756 -13.733 1.00 87.25 83 ASP A O 1
ATOM 686 N N . LEU A 1 84 ? 13.873 -5.733 -15.767 1.00 86.69 84 LEU A N 1
ATOM 687 C CA . LEU A 1 84 ? 13.817 -4.281 -15.911 1.00 86.69 84 LEU A CA 1
ATOM 688 C C . LEU A 1 84 ? 12.366 -3.804 -16.010 1.00 86.69 84 LEU A C 1
ATOM 690 O O . LEU A 1 84 ? 11.974 -2.888 -15.293 1.00 86.69 84 LEU A O 1
ATOM 694 N N . ILE A 1 85 ? 11.560 -4.452 -16.854 1.00 88.38 85 ILE A N 1
ATOM 695 C CA . ILE A 1 85 ? 10.147 -4.094 -17.040 1.00 88.38 85 ILE A CA 1
ATOM 696 C C . ILE A 1 85 ? 9.355 -4.340 -15.757 1.00 88.38 85 ILE A C 1
ATOM 698 O O . ILE A 1 85 ? 8.564 -3.490 -15.351 1.00 88.38 85 ILE A O 1
ATOM 702 N N . ARG A 1 86 ? 9.618 -5.454 -15.064 1.00 90.00 86 ARG A N 1
ATOM 703 C CA . ARG A 1 86 ? 9.051 -5.739 -13.742 1.00 90.00 86 ARG A CA 1
ATOM 704 C C . ARG A 1 86 ? 9.391 -4.632 -12.746 1.00 90.0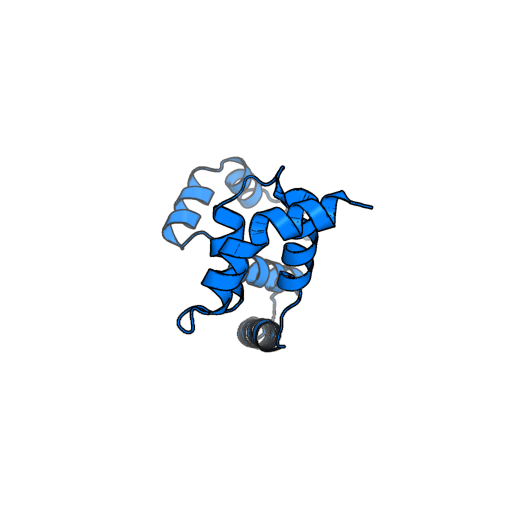0 86 ARG A C 1
ATOM 706 O O . ARG A 1 86 ? 8.495 -4.135 -12.072 1.00 90.00 86 ARG A O 1
ATOM 713 N N . SER A 1 87 ? 10.659 -4.235 -12.667 1.00 89.88 87 SER A N 1
ATOM 714 C CA . SER A 1 87 ? 11.113 -3.181 -11.752 1.00 89.88 87 SER A CA 1
ATOM 715 C C . SER A 1 87 ? 10.473 -1.829 -12.080 1.00 89.88 87 SER A C 1
ATOM 717 O O . SER A 1 87 ? 10.013 -1.131 -11.182 1.00 89.88 87 SER A O 1
ATOM 719 N N . GLU A 1 88 ? 10.371 -1.482 -13.365 1.00 88.94 88 GLU A N 1
ATOM 720 C CA . GLU A 1 88 ? 9.735 -0.245 -13.831 1.00 88.94 88 GLU A CA 1
ATOM 721 C C . GLU A 1 88 ? 8.241 -0.203 -13.475 1.00 88.94 88 GLU A C 1
ATOM 723 O O . GLU A 1 88 ? 7.751 0.820 -12.998 1.00 88.94 88 GLU A O 1
ATOM 728 N N . LEU A 1 89 ? 7.521 -1.316 -13.656 1.00 91.12 89 LEU A N 1
ATOM 729 C CA . LEU A 1 89 ? 6.116 -1.433 -13.258 1.00 91.12 89 LEU A CA 1
ATOM 730 C C . LEU A 1 89 ? 5.949 -1.344 -11.737 1.00 91.12 89 LEU A C 1
ATOM 732 O O . LEU A 1 89 ? 5.051 -0.652 -11.265 1.00 91.12 89 LEU A O 1
ATOM 736 N N . LEU A 1 90 ? 6.821 -1.994 -10.960 1.00 90.88 90 LEU A N 1
ATOM 737 C CA . LEU A 1 90 ? 6.773 -1.918 -9.498 1.00 90.88 90 LEU A CA 1
ATOM 738 C C . LEU A 1 90 ? 6.949 -0.483 -9.002 1.00 90.88 90 LEU A C 1
ATOM 740 O O . LEU A 1 90 ? 6.182 -0.057 -8.142 1.00 90.88 90 LEU A O 1
ATOM 744 N N . ILE A 1 91 ? 7.899 0.263 -9.570 1.00 88.25 91 ILE A N 1
ATOM 745 C CA . ILE A 1 91 ? 8.082 1.683 -9.255 1.00 88.25 91 ILE A CA 1
ATOM 746 C C . ILE A 1 91 ? 6.828 2.463 -9.663 1.00 88.25 91 ILE A C 1
ATOM 748 O O . ILE A 1 91 ? 6.235 3.136 -8.834 1.00 88.25 91 ILE A O 1
ATOM 752 N N . MET A 1 92 ? 6.358 2.318 -10.903 1.00 88.06 92 MET A N 1
ATOM 753 C CA . MET A 1 92 ? 5.209 3.074 -11.416 1.00 88.06 92 MET A CA 1
ATOM 754 C C . MET A 1 92 ? 3.923 2.906 -10.590 1.00 88.06 92 MET A C 1
ATOM 756 O O . MET A 1 92 ? 3.174 3.869 -10.456 1.00 88.06 92 MET A O 1
ATOM 760 N N . PHE A 1 93 ? 3.643 1.705 -10.075 1.00 89.19 93 PHE A N 1
ATOM 761 C CA . PHE A 1 93 ? 2.390 1.420 -9.365 1.00 89.19 93 PHE A CA 1
ATOM 762 C C . PHE A 1 93 ? 2.487 1.495 -7.837 1.00 89.19 93 PHE A C 1
ATOM 764 O O . PHE A 1 93 ? 1.446 1.616 -7.199 1.00 89.19 93 PHE A O 1
ATOM 771 N N . ASN A 1 94 ? 3.687 1.399 -7.249 1.00 88.50 94 ASN A N 1
ATOM 772 C CA . ASN A 1 94 ? 3.847 1.312 -5.790 1.00 88.50 94 ASN A CA 1
ATOM 773 C C . ASN A 1 94 ? 4.698 2.433 -5.178 1.00 88.50 94 ASN A C 1
ATOM 775 O O . ASN A 1 94 ? 4.735 2.538 -3.956 1.00 88.50 94 ASN A O 1
ATOM 779 N N . PHE A 1 95 ? 5.402 3.254 -5.968 1.00 86.56 95 PHE A N 1
ATOM 780 C CA . PHE A 1 95 ? 6.056 4.438 -5.407 1.00 86.56 95 PHE A CA 1
ATOM 781 C C . PHE A 1 95 ? 5.033 5.551 -5.201 1.00 86.56 95 PHE A C 1
ATOM 783 O O . PHE A 1 95 ? 4.407 6.020 -6.146 1.00 86.56 95 PHE A O 1
ATOM 790 N N . GLU A 1 96 ? 4.912 5.998 -3.957 1.00 87.38 96 GLU A N 1
ATOM 791 C CA . GLU A 1 96 ? 3.995 7.072 -3.560 1.00 87.38 96 GLU A CA 1
ATOM 792 C C . GLU A 1 96 ? 4.519 8.464 -3.940 1.00 87.38 96 GLU A C 1
ATOM 794 O O . GLU A 1 96 ? 3.761 9.429 -3.978 1.00 87.38 96 GLU A O 1
ATOM 799 N N . PHE A 1 97 ? 5.817 8.571 -4.237 1.00 87.81 97 PHE A N 1
ATOM 800 C CA . PHE A 1 97 ? 6.456 9.839 -4.558 1.00 87.81 97 PHE A CA 1
ATOM 801 C C . PHE A 1 97 ? 6.089 10.318 -5.954 1.00 87.81 97 PHE A C 1
ATOM 803 O O . PHE A 1 97 ? 6.252 9.605 -6.948 1.00 87.81 97 PHE A O 1
ATOM 810 N N . ASN A 1 98 ? 5.712 11.590 -6.046 1.00 87.56 98 ASN A N 1
ATOM 811 C CA . ASN A 1 98 ? 5.703 12.267 -7.333 1.00 87.56 98 ASN A CA 1
ATOM 812 C C . ASN A 1 98 ? 7.143 12.428 -7.871 1.00 87.56 98 ASN A C 1
ATOM 814 O O . ASN A 1 98 ? 8.132 12.194 -7.173 1.00 87.56 98 ASN A O 1
ATOM 818 N N . CYS A 1 99 ? 7.289 12.852 -9.129 1.00 85.69 99 CYS A N 1
ATOM 819 C CA . CYS A 1 99 ? 8.606 12.946 -9.772 1.00 85.69 99 CYS A CA 1
ATOM 820 C C . CYS A 1 99 ? 9.594 13.858 -9.018 1.00 85.69 99 CYS A C 1
ATOM 822 O O . CYS A 1 99 ? 10.791 13.571 -8.985 1.00 85.69 99 CYS A O 1
ATOM 824 N N . GLN A 1 100 ? 9.109 14.940 -8.403 1.00 91.88 100 GLN A N 1
ATOM 825 C CA . GLN A 1 100 ? 9.945 15.884 -7.661 1.00 91.88 100 GLN A CA 1
ATOM 826 C C . GLN A 1 100 ? 10.399 15.297 -6.320 1.00 91.88 100 GLN A C 1
ATOM 828 O O . GLN A 1 100 ? 11.575 15.387 -5.964 1.00 91.88 100 GLN A O 1
ATOM 833 N N . GLU A 1 101 ? 9.485 14.659 -5.594 1.00 93.12 101 GLU A N 1
ATOM 834 C CA . GLU A 1 101 ? 9.782 13.952 -4.346 1.00 93.12 101 GLU A CA 1
ATOM 835 C C . GLU A 1 101 ? 10.756 12.802 -4.584 1.00 93.12 101 GLU A C 1
ATOM 837 O O . GLU A 1 101 ? 11.748 12.676 -3.868 1.00 93.12 101 GLU A O 1
ATOM 842 N N . PHE A 1 102 ? 10.534 12.020 -5.643 1.00 88.62 102 PHE A N 1
ATOM 843 C CA . PHE A 1 102 ? 11.414 10.924 -6.022 1.00 88.62 102 PHE A CA 1
ATOM 844 C C . PHE A 1 102 ? 12.821 11.426 -6.355 1.00 88.62 102 PHE A C 1
ATOM 846 O O . PHE A 1 102 ? 13.809 10.868 -5.877 1.00 88.62 102 PHE A O 1
ATOM 853 N N . TYR A 1 103 ? 12.928 12.518 -7.117 1.00 89.75 103 TYR A N 1
ATOM 854 C CA . TYR A 1 103 ? 14.214 13.142 -7.414 1.00 89.75 103 TYR A CA 1
ATOM 855 C C . TYR A 1 103 ? 14.953 13.558 -6.135 1.00 89.75 103 TYR A C 1
ATOM 857 O O . TYR A 1 103 ? 16.129 13.232 -5.961 1.00 89.75 103 TYR A O 1
ATOM 865 N N . ASN A 1 104 ? 14.263 14.232 -5.213 1.00 93.62 104 ASN A N 1
ATOM 866 C CA . ASN A 1 104 ? 14.847 14.658 -3.942 1.00 93.62 104 ASN A CA 1
ATOM 867 C C . ASN A 1 104 ? 15.256 13.463 -3.065 1.00 93.62 104 ASN A C 1
ATOM 869 O O . ASN A 1 104 ? 16.332 13.480 -2.461 1.00 93.62 104 ASN A O 1
ATOM 873 N N . TYR A 1 105 ? 14.439 12.409 -3.032 1.00 91.19 105 TYR A N 1
ATOM 874 C CA . TYR A 1 105 ? 14.734 11.163 -2.329 1.00 91.19 105 TYR A CA 1
ATOM 875 C C . TYR A 1 105 ? 16.010 10.498 -2.861 1.00 91.19 105 TYR A C 1
ATOM 877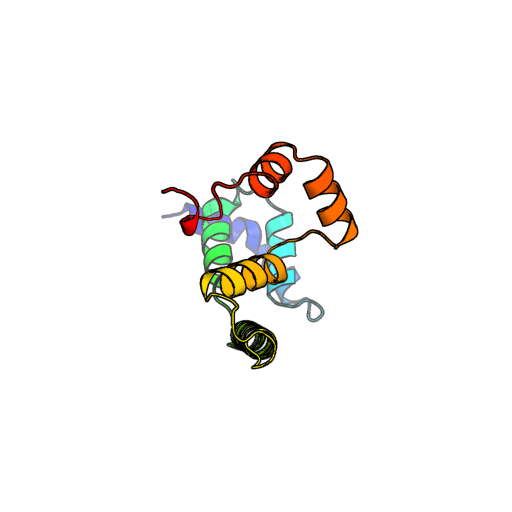 O O . TYR A 1 105 ? 16.928 10.209 -2.094 1.00 91.19 105 TYR A O 1
ATOM 885 N N . VAL A 1 106 ? 16.121 10.318 -4.181 1.00 90.06 106 VAL A N 1
ATOM 886 C CA . VAL A 1 106 ? 17.310 9.709 -4.800 1.00 90.06 106 VAL A CA 1
ATOM 887 C C . VAL A 1 106 ? 18.548 10.580 -4.586 1.00 90.06 106 VAL A C 1
ATOM 889 O O . VAL A 1 106 ? 19.611 10.063 -4.253 1.00 90.06 106 VAL A O 1
ATOM 892 N N . LYS A 1 107 ? 18.419 11.906 -4.715 1.00 91.75 107 LYS A N 1
ATOM 893 C CA . LYS A 1 107 ? 19.533 12.853 -4.545 1.00 91.75 107 LYS A CA 1
ATOM 894 C C . LYS A 1 107 ? 20.108 12.857 -3.126 1.00 91.75 107 LYS A C 1
ATOM 896 O O . LYS A 1 107 ? 21.304 13.075 -2.952 1.00 91.75 107 LYS A O 1
ATOM 901 N N . THR A 1 108 ? 19.270 12.659 -2.112 1.00 93.88 108 THR A N 1
ATOM 902 C CA . THR A 1 108 ? 19.693 12.666 -0.701 1.00 93.88 108 THR A CA 1
ATOM 903 C C . THR A 1 108 ? 20.169 11.293 -0.221 1.00 93.88 108 THR A C 1
ATOM 905 O O . THR A 1 108 ? 20.962 11.210 0.721 1.00 93.88 108 THR A O 1
ATOM 908 N N . ASN A 1 109 ? 19.759 10.211 -0.889 1.00 92.31 109 ASN A N 1
ATOM 909 C CA . ASN A 1 109 ? 20.117 8.848 -0.520 1.00 92.31 109 ASN A CA 1
ATOM 910 C C . ASN A 1 109 ? 21.459 8.400 -1.134 1.00 92.31 109 ASN A C 1
ATOM 912 O O . ASN A 1 109 ? 21.532 7.880 -2.249 1.00 92.31 109 ASN A O 1
ATOM 916 N N . LYS A 1 110 ? 22.537 8.550 -0.355 1.00 92.62 110 LYS A N 1
ATOM 917 C CA . LYS A 1 110 ? 23.906 8.186 -0.762 1.00 92.62 110 LYS A CA 1
ATOM 918 C C . LYS A 1 110 ? 24.083 6.704 -1.111 1.00 92.62 110 LYS A C 1
ATOM 920 O O . LYS A 1 110 ? 24.914 6.395 -1.957 1.00 92.62 110 LYS A O 1
ATOM 925 N N . GLU A 1 111 ? 23.330 5.798 -0.489 1.00 91.81 111 GLU A N 1
ATOM 926 C CA . GLU A 1 111 ? 23.418 4.357 -0.772 1.00 91.81 111 GLU A CA 1
ATOM 927 C C . GLU A 1 111 ? 22.876 4.031 -2.167 1.00 91.81 111 GLU A C 1
ATOM 929 O O . GLU A 1 111 ? 23.505 3.291 -2.928 1.00 91.81 111 GLU A O 1
ATOM 934 N N . ILE A 1 112 ? 21.752 4.650 -2.545 1.00 88.81 112 ILE A N 1
ATOM 935 C CA . ILE A 1 112 ? 21.201 4.521 -3.898 1.00 88.81 112 ILE A CA 1
ATOM 936 C C . ILE A 1 112 ? 22.198 5.072 -4.916 1.00 88.81 112 ILE A C 1
ATOM 938 O O . ILE A 1 112 ? 22.510 4.384 -5.886 1.00 88.81 112 ILE A O 1
ATOM 942 N N . LEU A 1 113 ? 22.747 6.268 -4.680 1.00 90.62 113 LEU A N 1
ATOM 943 C CA . LEU A 1 113 ? 23.718 6.880 -5.592 1.00 90.62 113 LEU A CA 1
ATOM 944 C C . LEU A 1 113 ? 24.968 6.006 -5.770 1.00 90.62 113 LEU A C 1
ATOM 946 O O . LEU A 1 113 ? 25.351 5.728 -6.904 1.00 90.62 113 LEU A O 1
ATOM 950 N N . ARG A 1 114 ? 25.532 5.472 -4.678 1.00 90.94 114 ARG A N 1
ATOM 951 C CA . ARG A 1 114 ? 26.659 4.522 -4.731 1.00 90.94 114 ARG A CA 1
ATOM 952 C C . ARG A 1 114 ? 26.321 3.264 -5.522 1.00 90.94 114 ARG A C 1
ATOM 954 O O . ARG A 1 114 ? 27.130 2.796 -6.317 1.00 90.94 114 ARG A O 1
ATOM 961 N N . THR A 1 115 ? 25.126 2.715 -5.327 1.00 87.44 115 THR A N 1
ATOM 962 C CA . THR A 1 115 ? 24.678 1.508 -6.037 1.00 87.44 115 THR A CA 1
ATOM 963 C C . THR A 1 115 ? 24.483 1.778 -7.531 1.00 87.44 115 THR A C 1
ATOM 965 O O . THR A 1 115 ? 24.810 0.936 -8.366 1.00 87.44 115 THR A O 1
ATOM 968 N N . VAL A 1 116 ? 23.985 2.962 -7.891 1.00 85.38 116 VAL A N 1
ATOM 969 C CA . VAL A 1 116 ? 23.831 3.385 -9.287 1.00 85.38 116 VAL A CA 1
ATOM 970 C C . VAL A 1 116 ? 25.189 3.642 -9.940 1.00 85.38 116 VAL A C 1
ATOM 972 O O . VAL A 1 116 ? 25.362 3.282 -11.102 1.00 85.38 116 VAL A O 1
ATOM 975 N N . GLU A 1 117 ? 26.158 4.221 -9.236 1.00 86.75 117 GLU A N 1
ATOM 976 C CA . GLU A 1 117 ? 27.526 4.407 -9.745 1.00 86.75 117 GLU A CA 1
ATOM 977 C C . GLU A 1 117 ? 28.292 3.084 -9.864 1.00 86.75 117 GLU A C 1
ATOM 979 O O . GLU A 1 117 ? 29.126 2.922 -10.758 1.00 86.75 117 GLU A O 1
ATOM 984 N N . SER A 1 118 ? 27.974 2.118 -9.002 1.00 86.50 118 SER A N 1
ATOM 985 C CA . SER A 1 118 ? 28.614 0.809 -8.973 1.00 86.50 118 SER A CA 1
ATOM 986 C C . SER A 1 118 ? 28.535 0.077 -10.317 1.00 86.50 118 SER A C 1
ATOM 988 O O . SER A 1 118 ? 27.512 0.036 -11.010 1.00 86.50 118 SER A O 1
ATOM 990 N N . THR A 1 119 ? 29.635 -0.591 -10.658 1.00 81.38 119 THR A N 1
ATOM 991 C CA . THR A 1 119 ? 29.724 -1.512 -11.794 1.00 81.38 119 THR A CA 1
ATOM 992 C C . THR A 1 119 ? 29.159 -2.896 -11.485 1.00 81.38 119 THR A C 1
ATOM 994 O O . THR A 1 119 ? 28.987 -3.676 -12.419 1.00 81.38 119 THR A O 1
ATOM 997 N N . SER A 1 120 ? 28.802 -3.191 -10.226 1.00 76.25 120 SER A N 1
ATOM 998 C CA . SER A 1 120 ? 28.237 -4.483 -9.794 1.00 76.25 120 SER A CA 1
ATOM 999 C C . SER A 1 120 ? 26.977 -4.890 -10.563 1.00 76.25 120 SER A C 1
ATOM 1001 O O . SER A 1 120 ? 26.693 -6.074 -10.710 1.00 76.25 120 SER A O 1
ATOM 1003 N N . LYS A 1 121 ? 26.247 -3.915 -11.112 1.00 70.12 121 LYS A N 1
ATOM 1004 C CA . LYS A 1 121 ? 25.077 -4.128 -11.975 1.00 70.12 121 LYS A CA 1
ATOM 1005 C C . LYS A 1 121 ? 25.404 -4.725 -13.353 1.00 70.12 121 LYS A C 1
ATOM 1007 O O . LYS A 1 121 ? 24.501 -5.178 -14.048 1.00 70.12 121 LYS A O 1
ATOM 1012 N N . TYR A 1 122 ? 26.671 -4.720 -13.768 1.00 74.44 122 TYR A N 1
ATOM 1013 C CA . TYR A 1 122 ? 27.129 -5.263 -15.047 1.00 74.44 122 TYR A CA 1
ATOM 1014 C C . TYR A 1 122 ? 27.898 -6.569 -14.826 1.00 74.44 122 TYR A C 1
ATOM 1016 O O . TYR A 1 122 ? 29.128 -6.588 -14.817 1.00 74.44 122 TYR A O 1
ATOM 1024 N N . SER A 1 123 ? 27.168 -7.679 -14.696 1.00 67.19 123 SER A N 1
ATOM 1025 C CA . SER A 1 123 ? 27.733 -9.018 -14.450 1.00 67.19 123 SER A CA 1
ATOM 1026 C C . SER A 1 123 ? 28.693 -9.517 -15.540 1.00 67.19 123 SER A C 1
ATOM 1028 O O . SER A 1 123 ? 29.518 -10.384 -15.278 1.00 67.19 123 SER A O 1
ATOM 1030 N N . PHE A 1 124 ? 28.631 -8.955 -16.751 1.00 69.50 124 PHE A N 1
ATOM 1031 C CA . PHE A 1 124 ? 29.497 -9.322 -17.878 1.00 69.50 124 PHE A CA 1
ATOM 1032 C C . PHE A 1 124 ? 30.893 -8.672 -17.845 1.00 69.50 124 PHE A C 1
ATOM 1034 O O . PHE A 1 124 ? 31.732 -9.014 -18.676 1.00 69.50 124 PHE A O 1
ATOM 1041 N N . LYS A 1 125 ? 31.145 -7.717 -16.935 1.00 58.16 125 LYS A N 1
ATOM 1042 C CA . LYS A 1 125 ? 32.456 -7.055 -16.786 1.00 58.16 125 LYS A CA 1
ATOM 1043 C C . LYS A 1 125 ? 33.374 -7.729 -15.764 1.00 58.16 125 LYS A C 1
ATOM 1045 O O . LYS A 1 125 ? 34.535 -7.353 -15.670 1.00 58.16 125 LYS A O 1
ATOM 1050 N N . THR A 1 126 ? 32.876 -8.712 -15.022 1.00 54.31 126 THR A N 1
ATOM 1051 C CA . THR A 1 126 ? 33.676 -9.550 -14.125 1.00 54.31 126 THR A CA 1
ATOM 1052 C C . THR A 1 126 ? 34.296 -10.687 -14.945 1.00 54.31 126 THR A C 1
ATOM 1054 O O . THR A 1 126 ? 33.727 -11.771 -15.058 1.00 54.31 126 THR A O 1
ATOM 1057 N N . LYS A 1 127 ? 35.435 -10.409 -15.582 1.00 44.38 127 LYS A N 1
ATOM 1058 C CA . LYS A 1 127 ? 36.363 -11.403 -16.131 1.00 44.38 127 LYS A CA 1
ATOM 1059 C C . LYS A 1 127 ? 37.772 -11.057 -15.687 1.00 44.38 127 LYS A C 1
ATOM 1061 O O . LYS A 1 127 ? 38.097 -9.851 -15.732 1.00 44.38 127 LYS A O 1
#